Protein AF-A0A699UTF6-F1 (afdb_monomer_lite)

Foldseek 3Di:
DAWFAAPVRDIDDDDLVCLVVDDVVNLVVVVVCLVVVVSVVDDPVSSVVVVVSSVVSVVVVVVVVVVVVD

Structure (mmCIF, N/CA/C/O backbone):
data_AF-A0A699UTF6-F1
#
_entry.id   AF-A0A699UTF6-F1
#
loop_
_atom_site.group_PDB
_atom_site.id
_atom_site.type_symbol
_atom_site.label_atom_id
_atom_site.label_alt_id
_atom_site.label_comp_id
_atom_site.label_asym_id
_atom_site.label_entity_id
_atom_site.label_seq_id
_atom_site.pdbx_PDB_ins_code
_atom_site.Cartn_x
_atom_site.Cartn_y
_atom_site.Cartn_z
_atom_site.occupancy
_atom_site.B_iso_or_equiv
_atom_site.auth_seq_id
_atom_site.auth_comp_id
_atom_site.auth_asym_id
_atom_site.auth_atom_id
_atom_sit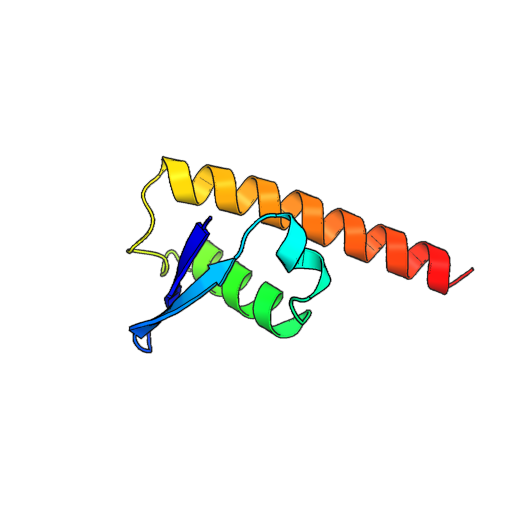e.pdbx_PDB_model_num
ATOM 1 N N . TRP A 1 1 ? 2.761 8.257 6.266 1.00 74.62 1 TRP A N 1
ATOM 2 C CA . TRP A 1 1 ? 2.993 6.834 6.574 1.00 74.62 1 TRP A CA 1
ATOM 3 C C . TRP A 1 1 ? 1.658 6.115 6.496 1.00 74.62 1 TRP A C 1
ATOM 5 O O . TRP A 1 1 ? 0.700 6.636 7.049 1.00 74.62 1 TRP A O 1
ATOM 15 N N . ILE A 1 2 ? 1.582 4.988 5.790 1.00 74.38 2 ILE A N 1
ATOM 16 C CA . ILE A 1 2 ? 0.405 4.112 5.688 1.00 74.38 2 ILE A CA 1
ATOM 17 C C . ILE A 1 2 ? 0.730 2.835 6.465 1.00 74.38 2 ILE A C 1
ATOM 19 O O . ILE A 1 2 ? 1.833 2.311 6.314 1.00 74.38 2 ILE A O 1
ATOM 23 N N . SER A 1 3 ? -0.192 2.370 7.314 1.00 79.50 3 SER A N 1
ATOM 24 C CA . SER A 1 3 ? -0.036 1.133 8.093 1.00 79.50 3 SER A CA 1
ATOM 25 C C . SER A 1 3 ? -1.098 0.115 7.687 1.00 79.50 3 SER A C 1
ATOM 27 O O . SER A 1 3 ? -2.277 0.317 7.955 1.00 79.50 3 SER A O 1
ATOM 29 N N . VAL A 1 4 ? -0.696 -0.985 7.063 1.00 76.94 4 VAL A N 1
ATOM 30 C CA . VAL A 1 4 ? -1.594 -2.050 6.597 1.00 76.94 4 VAL A CA 1
ATOM 31 C C . VAL A 1 4 ? -1.474 -3.239 7.543 1.00 76.94 4 VAL A C 1
ATOM 33 O O . VAL A 1 4 ? -0.363 -3.724 7.743 1.00 76.94 4 VAL A O 1
ATOM 36 N N . ARG A 1 5 ? -2.583 -3.708 8.129 1.00 79.00 5 ARG A N 1
ATOM 37 C CA . ARG A 1 5 ? -2.608 -4.932 8.941 1.00 79.00 5 ARG A CA 1
ATOM 38 C C . ARG A 1 5 ? -3.182 -6.069 8.102 1.00 79.00 5 ARG A C 1
ATOM 40 O O . ARG A 1 5 ? -4.248 -5.915 7.514 1.00 79.00 5 ARG A O 1
ATOM 47 N N . ARG A 1 6 ? -2.445 -7.172 8.016 1.00 75.50 6 ARG A N 1
ATOM 48 C CA . ARG A 1 6 ? -2.884 -8.408 7.359 1.00 75.50 6 ARG A CA 1
ATOM 49 C C . ARG A 1 6 ? -3.698 -9.274 8.323 1.00 75.50 6 ARG A C 1
ATOM 51 O O . ARG A 1 6 ? -3.678 -9.051 9.529 1.00 75.50 6 ARG A O 1
ATOM 58 N N . ASP A 1 7 ? -4.332 -10.305 7.773 1.00 72.12 7 ASP A N 1
ATOM 59 C CA . ASP A 1 7 ? -5.037 -11.346 8.533 1.00 72.12 7 ASP A CA 1
ATOM 60 C C . ASP A 1 7 ? -4.118 -12.118 9.504 1.00 72.12 7 ASP A C 1
ATOM 62 O O . ASP A 1 7 ? -4.609 -12.704 10.460 1.00 72.12 7 ASP A O 1
ATOM 66 N N . ASP A 1 8 ? -2.795 -12.121 9.283 1.00 79.75 8 ASP A N 1
ATOM 67 C CA . ASP A 1 8 ? -1.801 -12.735 10.180 1.00 79.75 8 ASP A CA 1
ATOM 68 C C . ASP A 1 8 ? -1.288 -11.772 11.273 1.00 79.75 8 ASP A C 1
ATOM 70 O O . ASP A 1 8 ? -0.214 -11.983 11.836 1.00 79.75 8 ASP A O 1
ATOM 74 N N . ASP A 1 9 ? -2.020 -10.682 11.528 1.00 78.31 9 ASP A N 1
ATOM 75 C CA . ASP A 1 9 ? -1.701 -9.587 12.457 1.00 78.31 9 ASP A CA 1
ATOM 76 C C . ASP A 1 9 ? -0.401 -8.815 12.174 1.00 78.31 9 ASP A C 1
ATOM 78 O O . ASP A 1 9 ? -0.061 -7.864 12.892 1.00 78.31 9 ASP A O 1
ATOM 82 N N . LYS A 1 10 ? 0.311 -9.117 11.081 1.00 80.00 10 LYS A N 1
ATOM 83 C CA . LYS A 1 10 ? 1.489 -8.336 10.696 1.00 80.00 10 LYS A CA 1
ATOM 84 C C . LYS A 1 10 ? 1.091 -6.955 10.196 1.00 80.00 10 LYS A C 1
ATOM 86 O O . LYS A 1 10 ? 0.184 -6.797 9.376 1.00 80.00 10 LYS A O 1
ATOM 91 N N . ILE A 1 11 ? 1.827 -5.945 10.664 1.00 79.56 11 ILE A N 1
ATOM 92 C CA . ILE A 1 11 ? 1.641 -4.543 10.281 1.00 79.56 11 ILE A CA 1
ATOM 93 C C . ILE A 1 11 ? 2.776 -4.110 9.357 1.00 79.56 11 ILE A C 1
ATOM 95 O O . ILE A 1 11 ? 3.931 -4.022 9.769 1.00 79.56 11 ILE A O 1
ATOM 99 N N . TYR A 1 12 ? 2.427 -3.759 8.126 1.00 75.56 12 TYR A N 1
ATOM 100 C CA . TYR A 1 12 ? 3.335 -3.163 7.155 1.00 75.56 12 TYR A CA 1
ATOM 101 C C . TYR A 1 12 ? 3.228 -1.647 7.221 1.00 75.56 12 TYR A C 1
ATOM 103 O O . TYR A 1 12 ? 2.131 -1.102 7.115 1.00 75.56 12 TYR A O 1
ATOM 111 N N . LYS A 1 13 ? 4.363 -0.962 7.377 1.00 78.38 13 LYS A N 1
ATOM 112 C CA . LYS A 1 13 ? 4.43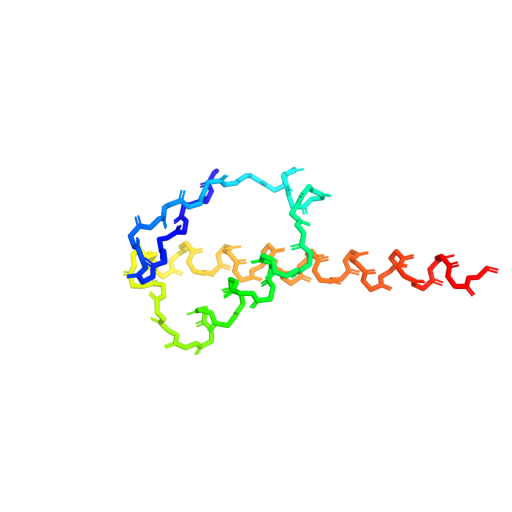8 0.501 7.361 1.00 78.38 13 LYS A CA 1
ATOM 113 C C . LYS A 1 13 ? 5.263 0.960 6.174 1.00 78.38 13 LYS A C 1
ATOM 115 O O . LYS A 1 13 ? 6.407 0.543 6.036 1.00 78.38 13 LYS A O 1
ATOM 120 N N . PHE A 1 14 ? 4.705 1.845 5.363 1.00 76.00 14 PHE A N 1
ATOM 121 C CA . PHE A 1 14 ? 5.428 2.442 4.244 1.00 76.00 14 PHE A CA 1
ATOM 122 C C . PHE A 1 14 ? 5.014 3.897 4.027 1.00 76.00 14 PHE A C 1
ATOM 124 O O . PHE A 1 14 ? 3.923 4.345 4.399 1.00 76.00 14 PHE A O 1
ATOM 131 N N . LYS A 1 15 ? 5.922 4.670 3.446 1.00 79.12 15 LYS A N 1
ATOM 132 C CA . LYS A 1 15 ? 5.653 5.982 2.843 1.00 79.12 15 LYS A CA 1
ATOM 133 C C . LYS A 1 15 ? 5.728 5.862 1.325 1.00 79.12 15 LYS A C 1
ATOM 135 O O . LYS A 1 15 ? 6.210 4.869 0.796 1.00 79.12 15 LYS A O 1
ATOM 140 N N . GLU A 1 16 ? 5.291 6.899 0.620 1.00 71.00 16 GLU A N 1
ATOM 141 C CA . GLU A 1 16 ? 5.286 6.904 -0.845 1.00 71.00 16 GLU A CA 1
ATOM 142 C C . GLU A 1 16 ? 6.667 6.580 -1.457 1.00 71.00 16 GLU A C 1
ATOM 144 O O . GLU A 1 16 ? 6.785 5.817 -2.411 1.00 71.00 16 GLU A O 1
ATOM 149 N N . GLY A 1 17 ? 7.746 7.070 -0.841 1.00 75.00 17 GLY A N 1
ATOM 150 C CA . GLY A 1 17 ? 9.112 6.761 -1.277 1.00 75.00 17 GLY A CA 1
ATOM 151 C C . GLY A 1 17 ? 9.536 5.296 -1.102 1.00 75.00 17 GLY A C 1
ATOM 152 O O . GLY A 1 17 ? 10.489 4.867 -1.750 1.00 75.00 17 GLY A O 1
ATOM 153 N N . ASP A 1 18 ? 8.841 4.521 -0.266 1.00 78.88 18 ASP A N 1
ATOM 154 C CA . ASP A 1 18 ? 9.165 3.112 -0.029 1.00 78.88 18 ASP A CA 1
ATOM 155 C C . ASP A 1 18 ? 8.548 2.196 -1.087 1.00 78.88 18 ASP A C 1
ATOM 157 O O . ASP A 1 18 ? 8.995 1.061 -1.223 1.00 78.88 18 ASP A O 1
ATOM 161 N N . PHE A 1 19 ? 7.577 2.672 -1.879 1.00 75.00 19 PHE A N 1
ATOM 162 C CA . PHE A 1 19 ? 6.946 1.843 -2.907 1.00 75.00 19 PHE A CA 1
ATOM 163 C C . PHE A 1 19 ? 7.971 1.282 -3.900 1.00 75.00 19 PHE A C 1
ATOM 165 O O . PHE A 1 19 ? 7.887 0.117 -4.266 1.00 75.00 19 PHE A O 1
ATOM 172 N N . LYS A 1 20 ? 9.008 2.054 -4.254 1.00 73.75 20 LYS A N 1
ATOM 173 C CA . LYS A 1 20 ? 10.110 1.592 -5.122 1.00 73.75 20 LYS A CA 1
ATOM 174 C C . LYS A 1 20 ? 10.913 0.418 -4.545 1.00 73.75 20 LYS A C 1
ATOM 176 O O . LYS A 1 20 ? 11.650 -0.224 -5.281 1.00 73.75 20 LYS A O 1
ATOM 181 N N . ARG A 1 21 ? 10.821 0.177 -3.235 1.00 80.38 21 ARG A N 1
ATOM 182 C CA . ARG A 1 21 ? 11.502 -0.914 -2.522 1.00 80.38 21 ARG A CA 1
ATOM 183 C C . ARG A 1 21 ? 10.581 -2.102 -2.249 1.00 80.38 21 ARG A C 1
ATOM 185 O O . ARG A 1 21 ? 11.069 -3.139 -1.810 1.00 80.38 21 ARG A O 1
ATOM 192 N N . LEU A 1 22 ? 9.272 -1.955 -2.467 1.00 76.44 22 LEU A N 1
ATOM 193 C CA . LEU A 1 22 ? 8.329 -3.056 -2.318 1.00 76.44 22 LEU A CA 1
ATOM 194 C C . LEU A 1 22 ? 8.506 -4.032 -3.480 1.00 76.44 22 LEU A C 1
ATOM 196 O O . LEU A 1 22 ? 8.606 -3.631 -4.641 1.00 76.44 22 LEU A O 1
ATOM 200 N N . ARG A 1 23 ? 8.525 -5.329 -3.168 1.00 81.25 23 ARG A N 1
ATOM 201 C CA . ARG A 1 23 ? 8.536 -6.367 -4.200 1.00 81.25 23 ARG A CA 1
ATOM 202 C C . ARG A 1 23 ? 7.146 -6.454 -4.808 1.00 81.25 23 ARG A C 1
ATOM 204 O O . ARG A 1 23 ? 6.155 -6.316 -4.097 1.00 81.25 23 ARG A O 1
ATOM 211 N N . LEU A 1 24 ? 7.068 -6.758 -6.102 1.00 80.00 24 LEU A N 1
ATOM 212 C CA . LEU A 1 24 ? 5.791 -6.857 -6.815 1.00 80.00 24 LEU A CA 1
ATOM 213 C C . LEU A 1 24 ? 4.788 -7.792 -6.115 1.00 80.00 24 LEU A C 1
ATOM 215 O O . LEU A 1 24 ? 3.622 -7.439 -6.006 1.00 80.00 24 LEU A O 1
ATOM 219 N N . GLN A 1 25 ? 5.261 -8.911 -5.556 1.00 81.94 25 GLN A N 1
ATOM 220 C CA . GLN A 1 25 ? 4.435 -9.846 -4.781 1.00 81.94 25 GLN A CA 1
ATOM 221 C C . GLN A 1 25 ? 3.803 -9.196 -3.543 1.00 81.94 25 GLN A C 1
ATOM 223 O O . GLN A 1 25 ? 2.636 -9.425 -3.255 1.00 81.94 25 GLN A O 1
ATOM 228 N N . ASP A 1 26 ? 4.547 -8.346 -2.827 1.00 79.06 26 ASP A N 1
ATOM 229 C CA . ASP A 1 26 ? 4.023 -7.659 -1.643 1.00 79.06 26 ASP A CA 1
ATOM 230 C C . ASP A 1 26 ? 2.918 -6.657 -2.048 1.00 79.06 26 ASP A C 1
ATOM 232 O O . ASP A 1 26 ? 1.950 -6.456 -1.316 1.00 79.06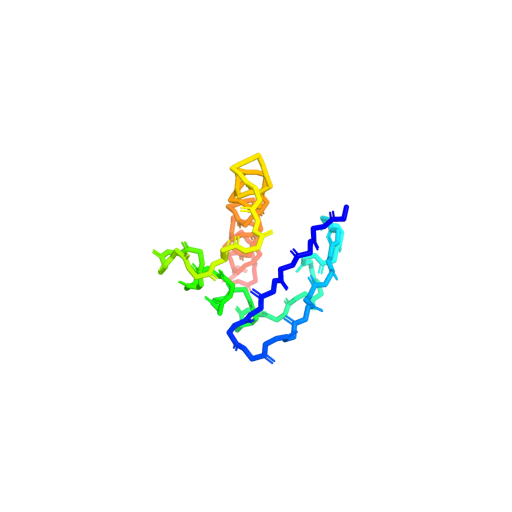 26 ASP A O 1
ATOM 236 N N . ILE A 1 27 ? 3.031 -6.055 -3.238 1.00 77.12 27 ILE A N 1
ATOM 237 C CA . ILE A 1 27 ? 2.005 -5.175 -3.819 1.00 77.12 27 ILE A CA 1
ATOM 238 C C . ILE A 1 27 ? 0.780 -5.963 -4.291 1.00 77.12 27 ILE A C 1
ATOM 240 O O . ILE A 1 27 ? -0.338 -5.521 -4.035 1.00 77.12 27 ILE A O 1
ATOM 244 N N . GLU A 1 28 ? 0.968 -7.112 -4.944 1.00 82.00 28 GLU A N 1
ATOM 245 C CA . GLU A 1 28 ? -0.123 -8.015 -5.339 1.00 82.00 28 GLU A CA 1
ATOM 246 C C . GLU A 1 28 ? -0.916 -8.492 -4.116 1.00 82.00 28 GLU A C 1
ATOM 248 O O . GLU A 1 28 ? -2.142 -8.371 -4.102 1.00 82.00 28 GLU A O 1
ATOM 253 N N . ASP A 1 29 ? -0.226 -8.918 -3.055 1.00 82.56 29 ASP A N 1
ATOM 254 C CA . ASP A 1 29 ? -0.834 -9.310 -1.780 1.00 82.56 29 ASP A CA 1
ATOM 255 C C . ASP A 1 29 ? -1.647 -8.165 -1.164 1.00 82.56 29 ASP A C 1
ATOM 257 O O . ASP A 1 29 ? -2.790 -8.351 -0.742 1.00 82.56 29 ASP A O 1
ATOM 261 N N . MET A 1 30 ? -1.089 -6.953 -1.119 1.00 79.81 30 MET A N 1
ATOM 262 C CA . MET A 1 30 ? -1.809 -5.801 -0.575 1.00 79.81 30 MET A CA 1
ATOM 263 C C . MET A 1 30 ? -3.026 -5.405 -1.422 1.00 79.81 30 MET A C 1
ATOM 265 O O . MET A 1 30 ? -4.055 -5.005 -0.868 1.00 79.81 30 MET A O 1
ATOM 269 N N . LEU A 1 31 ? -2.928 -5.508 -2.750 1.00 80.44 31 LEU A N 1
ATOM 270 C CA . LEU A 1 31 ? -4.032 -5.223 -3.664 1.00 80.44 31 LEU A CA 1
ATOM 271 C C . LEU A 1 31 ? -5.155 -6.253 -3.491 1.00 80.44 31 LEU A C 1
ATOM 273 O O . LEU A 1 31 ? -6.329 -5.884 -3.440 1.00 80.44 31 LEU A O 1
ATOM 277 N N . LEU A 1 32 ? -4.794 -7.526 -3.317 1.00 84.69 32 LEU A N 1
ATOM 278 C CA . LEU A 1 32 ? -5.731 -8.608 -3.040 1.00 84.69 32 LEU A CA 1
ATOM 279 C C . LEU A 1 32 ? -6.489 -8.366 -1.729 1.00 84.69 32 LEU A C 1
ATOM 281 O O . LEU A 1 32 ? -7.717 -8.442 -1.707 1.00 84.69 32 LEU A O 1
ATOM 285 N N . LEU A 1 33 ? -5.784 -7.992 -0.657 1.00 83.00 33 LEU A N 1
ATOM 286 C CA . LEU A 1 33 ? -6.404 -7.671 0.6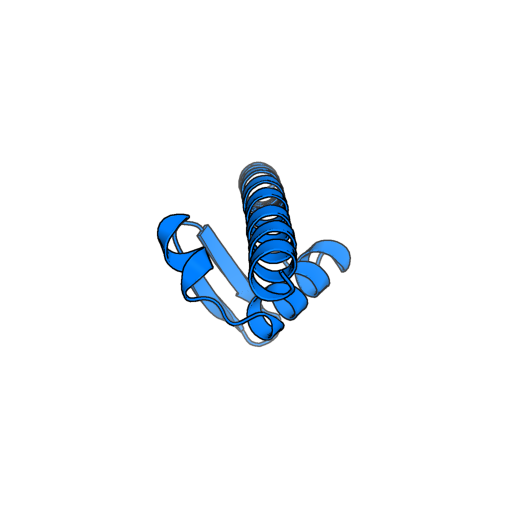33 1.00 83.00 33 LEU A CA 1
ATOM 287 C C . LEU A 1 33 ? -7.362 -6.476 0.545 1.00 83.00 33 LEU A C 1
ATOM 289 O O . LEU A 1 33 ? -8.406 -6.469 1.204 1.00 83.00 33 LEU A O 1
ATOM 293 N N . LEU A 1 34 ? -7.030 -5.473 -0.274 1.00 80.00 34 LEU A N 1
ATOM 294 C CA . LEU A 1 34 ? -7.897 -4.323 -0.518 1.00 80.00 34 LEU A CA 1
ATOM 295 C C . LEU A 1 34 ? -9.181 -4.733 -1.256 1.00 80.00 34 LEU A C 1
ATOM 297 O O . LEU A 1 34 ? -10.267 -4.353 -0.821 1.00 80.00 34 LEU A O 1
ATOM 301 N N . VAL A 1 35 ? -9.069 -5.524 -2.331 1.00 81.69 35 VAL A N 1
ATOM 302 C CA . VAL A 1 35 ? -10.217 -6.013 -3.123 1.00 81.69 35 VAL A CA 1
ATOM 303 C C . VAL A 1 35 ? -11.114 -6.939 -2.301 1.00 81.69 35 VAL A C 1
ATOM 305 O O . VAL A 1 35 ? -12.334 -6.858 -2.395 1.00 81.69 35 VAL A O 1
ATOM 308 N N . GLN A 1 36 ? -10.524 -7.773 -1.446 1.00 84.06 36 GLN A N 1
ATOM 309 C CA . GLN A 1 36 ? -11.260 -8.659 -0.541 1.00 84.06 36 GLN A CA 1
ATOM 310 C C . GLN A 1 36 ? -11.892 -7.920 0.651 1.00 84.06 36 GLN A C 1
ATOM 312 O O . GLN A 1 36 ? -12.618 -8.528 1.432 1.00 84.06 36 GLN A O 1
ATOM 317 N N . GLY A 1 37 ? -11.609 -6.624 0.832 1.00 81.31 37 GLY A N 1
ATOM 318 C CA . GLY A 1 37 ? -12.123 -5.834 1.953 1.00 81.31 37 GLY A CA 1
ATOM 319 C C . GLY A 1 37 ? -11.507 -6.186 3.313 1.00 81.31 37 GLY A C 1
ATOM 320 O O . GLY A 1 37 ? -11.986 -5.701 4.339 1.00 81.31 37 GLY A O 1
ATOM 321 N N . LYS A 1 38 ? -10.428 -6.977 3.327 1.00 81.12 38 LYS A N 1
ATOM 322 C CA . LYS A 1 38 ? -9.767 -7.510 4.529 1.00 81.12 38 LYS A CA 1
ATOM 323 C C . LYS A 1 38 ? -8.884 -6.507 5.263 1.00 81.12 38 LYS A C 1
ATOM 325 O O . LYS A 1 38 ? -8.480 -6.745 6.393 1.00 81.12 38 LYS A O 1
ATOM 330 N N . LEU A 1 39 ? -8.656 -5.332 4.677 1.00 78.62 39 LEU A N 1
ATOM 331 C CA . LEU A 1 39 ? -7.998 -4.203 5.343 1.00 78.62 39 LEU A CA 1
ATOM 332 C C . LEU A 1 39 ? -8.955 -3.489 6.312 1.00 78.62 39 LEU A C 1
ATOM 334 O O . LEU A 1 39 ? -9.218 -2.288 6.187 1.00 78.62 39 LEU A O 1
ATOM 338 N N . SER A 1 40 ? -9.559 -4.241 7.234 1.00 74.62 40 SER A N 1
ATOM 339 C CA . SER A 1 40 ? -10.541 -3.766 8.225 1.00 74.62 40 SER A CA 1
ATOM 340 C C . SER A 1 40 ? -9.954 -2.734 9.191 1.00 74.62 40 SER A C 1
ATOM 342 O O . SER A 1 40 ? -10.685 -1.924 9.752 1.00 74.62 40 SER A O 1
ATOM 344 N N . ASN A 1 41 ? -8.628 -2.711 9.323 1.00 78.19 41 ASN A N 1
ATOM 345 C CA . ASN A 1 41 ? -7.885 -1.774 10.155 1.00 78.19 41 ASN A CA 1
ATOM 346 C C . ASN A 1 41 ? -7.746 -0.365 9.547 1.00 78.19 41 ASN A C 1
ATOM 348 O O . ASN A 1 41 ? -7.318 0.542 10.255 1.00 78.19 41 ASN A O 1
ATOM 352 N N . LEU A 1 42 ? -8.027 -0.189 8.249 1.00 81.06 42 LEU A N 1
ATOM 353 C CA . LEU A 1 42 ? -7.905 1.099 7.561 1.00 81.06 42 LEU A CA 1
ATOM 354 C C . LEU A 1 42 ? -9.237 1.850 7.556 1.00 81.06 42 LEU A C 1
ATOM 356 O O . LEU A 1 42 ? -10.257 1.319 7.110 1.00 81.06 42 LEU A O 1
ATOM 360 N N . THR A 1 43 ? -9.205 3.124 7.945 1.00 85.44 43 THR A N 1
ATOM 361 C CA . THR A 1 43 ? -10.341 4.040 7.775 1.00 85.44 43 THR A CA 1
ATOM 362 C C . THR A 1 43 ? -10.643 4.276 6.291 1.00 85.44 43 THR A C 1
ATOM 364 O O . THR A 1 43 ? -9.786 4.101 5.423 1.00 85.44 43 THR A O 1
ATOM 367 N N . VAL A 1 44 ? -11.856 4.740 5.968 1.00 82.88 44 VAL A N 1
ATOM 368 C CA . VAL A 1 44 ? -12.255 5.064 4.580 1.00 82.88 44 VAL A CA 1
ATOM 369 C C . VAL A 1 44 ? -11.268 6.036 3.918 1.00 82.88 44 VAL A C 1
ATOM 371 O O . VAL A 1 44 ? -10.892 5.851 2.760 1.00 82.88 44 VAL A O 1
ATOM 374 N N . LYS A 1 45 ? -10.785 7.032 4.670 1.00 83.75 45 LYS A N 1
ATOM 375 C CA . LYS A 1 45 ? -9.805 8.012 4.188 1.00 83.75 45 LYS A CA 1
ATOM 376 C C . LYS A 1 45 ? -8.454 7.365 3.878 1.00 83.75 45 LYS A C 1
ATOM 378 O O . LYS A 1 45 ? -7.853 7.664 2.850 1.00 83.75 45 LYS A O 1
ATOM 383 N N . GLU A 1 46 ? -7.986 6.459 4.732 1.00 81.75 46 GLU A N 1
ATOM 384 C CA . GLU A 1 46 ? -6.730 5.737 4.510 1.00 81.75 46 GLU A CA 1
ATOM 385 C C . GLU A 1 46 ? -6.834 4.750 3.349 1.00 81.75 46 GLU A C 1
ATOM 387 O O . GLU A 1 46 ? -5.907 4.677 2.547 1.00 81.75 46 GLU A O 1
ATOM 392 N N . ARG A 1 47 ? -7.968 4.052 3.199 1.00 82.31 47 ARG A N 1
ATOM 393 C CA . ARG A 1 47 ? -8.240 3.189 2.038 1.00 82.31 47 ARG A CA 1
ATOM 394 C C . ARG A 1 47 ? -8.199 3.978 0.732 1.00 82.31 47 ARG A C 1
ATOM 396 O O . ARG A 1 47 ? -7.622 3.500 -0.240 1.00 82.31 47 ARG A O 1
ATOM 403 N N . PHE A 1 48 ? -8.765 5.186 0.714 1.00 82.94 48 PHE A N 1
ATOM 404 C CA . PHE A 1 48 ? -8.729 6.055 -0.462 1.00 82.94 48 PHE A CA 1
ATOM 405 C C . PHE A 1 48 ? -7.298 6.485 -0.808 1.00 82.94 48 PHE A C 1
ATOM 407 O O . PHE A 1 48 ? -6.850 6.269 -1.933 1.00 82.94 48 PHE A O 1
ATOM 414 N N . SER A 1 49 ? -6.551 7.017 0.166 1.00 81.9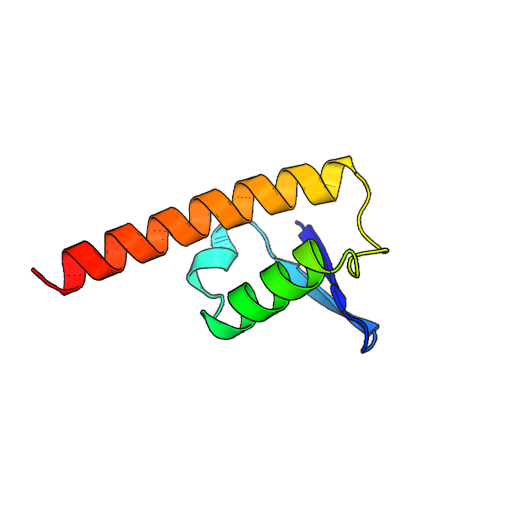4 49 SER A N 1
ATOM 415 C CA . SER A 1 49 ? -5.144 7.389 -0.034 1.00 81.94 49 SER A CA 1
ATOM 416 C C . SER A 1 49 ? -4.300 6.197 -0.489 1.00 81.94 49 SER A C 1
ATOM 418 O O . SER A 1 49 ? -3.493 6.323 -1.405 1.00 81.94 49 SER A O 1
ATOM 420 N N . PHE A 1 50 ? -4.525 5.024 0.104 1.00 79.62 50 PHE A N 1
ATOM 421 C CA . PHE A 1 50 ? -3.824 3.800 -0.256 1.00 79.62 50 PHE A CA 1
ATOM 422 C C . PHE A 1 50 ? -4.128 3.351 -1.692 1.00 79.62 50 PHE A C 1
ATOM 424 O O . PHE A 1 50 ? -3.206 3.013 -2.432 1.00 79.62 50 PHE A O 1
ATOM 431 N N . ASN A 1 51 ? -5.393 3.421 -2.117 1.00 81.50 51 ASN A N 1
ATOM 432 C CA . ASN A 1 51 ? -5.808 3.111 -3.485 1.00 81.50 51 ASN A CA 1
ATOM 433 C C . ASN A 1 51 ? -5.133 4.043 -4.509 1.00 81.50 51 ASN A C 1
ATOM 435 O O . ASN A 1 51 ? -4.582 3.575 -5.508 1.00 81.50 51 ASN A O 1
ATOM 439 N N . VAL A 1 52 ? -5.094 5.350 -4.222 1.00 83.25 52 VAL A N 1
ATOM 440 C CA . VAL A 1 52 ? -4.397 6.337 -5.063 1.00 83.25 52 VAL A CA 1
ATOM 441 C C . VAL A 1 52 ? -2.910 6.001 -5.179 1.00 83.25 52 VAL A C 1
ATOM 443 O O . VAL A 1 52 ? -2.384 5.944 -6.293 1.00 83.25 52 VAL A O 1
ATOM 446 N N . SER A 1 53 ? -2.236 5.726 -4.059 1.00 80.19 53 SER A N 1
ATOM 447 C CA . SER A 1 53 ? -0.811 5.382 -4.062 1.00 80.19 53 SER A CA 1
ATOM 448 C C . SER A 1 53 ? -0.511 4.088 -4.827 1.00 80.19 53 SER A C 1
ATOM 450 O O . SER A 1 53 ? 0.418 4.063 -5.633 1.00 80.19 53 SER A O 1
ATOM 452 N N . LEU A 1 54 ? -1.322 3.039 -4.646 1.00 80.81 54 LEU A N 1
ATOM 453 C CA . LEU A 1 54 ? -1.199 1.784 -5.395 1.00 80.81 54 LEU A CA 1
ATOM 454 C C . LEU A 1 54 ? -1.336 2.013 -6.902 1.00 80.81 54 LEU A C 1
ATOM 456 O O . LEU A 1 54 ? -0.500 1.555 -7.676 1.00 80.81 54 LEU A O 1
ATOM 460 N N . ARG A 1 55 ? -2.346 2.780 -7.327 1.00 83.12 55 ARG A N 1
ATOM 461 C CA . ARG A 1 55 ? -2.578 3.077 -8.746 1.00 83.12 55 ARG A CA 1
ATOM 462 C C . ARG A 1 55 ? -1.407 3.829 -9.380 1.00 83.12 55 ARG A C 1
ATOM 464 O O . ARG A 1 55 ? -1.036 3.540 -10.519 1.00 83.12 55 ARG A O 1
ATOM 471 N N . MET A 1 56 ? -0.832 4.790 -8.657 1.00 82.31 56 MET A N 1
ATOM 472 C CA . MET A 1 56 ? 0.359 5.520 -9.102 1.00 82.31 56 MET A CA 1
ATOM 473 C C . MET A 1 56 ? 1.565 4.590 -9.229 1.00 82.31 56 MET A C 1
ATOM 475 O O . MET A 1 56 ? 2.286 4.636 -10.226 1.00 82.31 56 MET A O 1
ATOM 479 N N . PHE A 1 57 ? 1.746 3.694 -8.263 1.00 80.94 57 PHE A N 1
ATOM 480 C CA . PHE A 1 57 ? 2.852 2.757 -8.275 1.00 80.94 57 PHE A CA 1
ATOM 481 C C . PHE A 1 57 ? 2.751 1.712 -9.397 1.00 80.94 57 PHE A C 1
ATOM 483 O O . PHE A 1 57 ? 3.715 1.518 -10.137 1.00 80.94 57 PHE A O 1
ATOM 490 N N . THR A 1 58 ? 1.581 1.099 -9.606 1.00 80.12 58 THR A N 1
ATOM 491 C CA . THR A 1 58 ? 1.364 0.162 -10.721 1.00 80.12 58 THR A CA 1
ATOM 492 C C . THR A 1 58 ? 1.654 0.831 -12.065 1.00 80.12 58 THR A C 1
ATOM 494 O O . THR A 1 58 ? 2.303 0.236 -12.922 1.00 80.12 58 THR A O 1
ATOM 497 N N . ARG A 1 59 ? 1.246 2.097 -12.242 1.00 85.12 59 ARG A N 1
ATOM 498 C CA . ARG A 1 59 ? 1.597 2.882 -13.436 1.00 85.12 59 ARG A CA 1
ATOM 499 C C . ARG A 1 59 ? 3.105 3.067 -13.590 1.00 85.12 59 ARG A C 1
ATOM 501 O O . ARG A 1 59 ? 3.605 2.893 -14.697 1.00 85.12 59 ARG A O 1
ATOM 508 N N . SER A 1 60 ? 3.818 3.378 -12.507 1.00 82.06 60 SER A N 1
ATOM 509 C CA . SER A 1 60 ? 5.281 3.493 -12.526 1.00 82.06 60 SER A CA 1
ATOM 510 C C . SER A 1 60 ? 5.946 2.191 -12.978 1.00 82.06 60 SER A C 1
ATOM 512 O O . SER A 1 60 ? 6.828 2.244 -13.829 1.00 82.06 60 SER A O 1
ATOM 514 N N . ILE A 1 61 ? 5.501 1.032 -12.478 1.00 82.38 61 ILE A N 1
ATOM 515 C CA . ILE A 1 61 ? 6.044 -0.271 -12.897 1.00 82.38 61 ILE A CA 1
ATOM 516 C C . ILE A 1 61 ? 5.768 -0.541 -14.376 1.00 82.38 61 ILE A C 1
ATOM 518 O O . ILE A 1 61 ? 6.666 -0.965 -15.097 1.00 82.38 61 ILE A O 1
ATOM 522 N N . VAL A 1 62 ? 4.539 -0.305 -14.844 1.00 83.62 62 VAL A N 1
ATOM 523 C CA . VAL A 1 62 ? 4.182 -0.543 -16.253 1.00 83.62 62 VAL A CA 1
ATOM 524 C C . VAL A 1 62 ? 5.033 0.318 -17.187 1.00 83.62 62 VAL A C 1
ATOM 526 O O . VAL A 1 62 ? 5.453 -0.158 -18.236 1.00 83.62 62 VAL A O 1
ATOM 529 N N . ILE A 1 63 ? 5.308 1.569 -16.808 1.00 84.56 63 ILE A N 1
ATOM 530 C CA . ILE A 1 63 ? 6.196 2.453 -17.572 1.00 84.56 63 ILE A CA 1
ATOM 531 C C . ILE A 1 63 ? 7.636 1.938 -17.532 1.00 84.56 63 ILE A C 1
ATOM 533 O O . ILE A 1 63 ? 8.255 1.851 -18.585 1.00 84.56 63 ILE A O 1
ATOM 537 N N . GLN A 1 64 ? 8.156 1.569 -16.357 1.00 81.06 64 GLN A N 1
ATOM 538 C CA . GLN A 1 64 ? 9.518 1.039 -16.229 1.00 81.06 64 GLN A CA 1
ATOM 539 C C . GLN A 1 64 ? 9.726 -0.211 -17.086 1.00 81.06 64 GLN A C 1
ATOM 541 O O . GLN A 1 64 ? 10.680 -0.249 -17.848 1.00 81.06 64 GLN A O 1
ATOM 546 N N . ARG A 1 65 ? 8.789 -1.167 -17.054 1.00 82.75 65 ARG A N 1
ATOM 547 C CA . ARG A 1 65 ? 8.856 -2.371 -17.897 1.00 82.75 65 ARG A CA 1
ATOM 548 C C . ARG A 1 65 ? 8.861 -2.046 -19.389 1.00 82.75 65 ARG A C 1
ATOM 550 O O . ARG A 1 65 ? 9.667 -2.586 -20.124 1.00 82.75 65 ARG A O 1
ATOM 557 N N . ARG A 1 66 ? 8.012 -1.110 -19.832 1.00 84.50 66 ARG A N 1
ATOM 558 C CA . ARG A 1 66 ? 7.993 -0.671 -21.240 1.00 84.50 66 ARG A CA 1
ATOM 559 C C . ARG A 1 66 ? 9.289 0.004 -21.688 1.00 84.50 66 ARG A C 1
ATOM 561 O O . ARG A 1 66 ? 9.562 0.001 -22.878 1.00 84.50 66 ARG A O 1
ATOM 568 N N . VAL A 1 67 ? 10.017 0.641 -20.771 1.00 84.75 67 VAL A N 1
ATOM 569 C CA . VAL A 1 67 ? 11.325 1.248 -21.060 1.00 84.75 67 VAL A CA 1
ATOM 570 C C . VAL A 1 67 ? 12.433 0.196 -21.039 1.00 84.75 67 VAL A C 1
ATOM 572 O O . VAL A 1 67 ? 13.336 0.288 -21.853 1.00 84.75 67 VAL A O 1
ATOM 575 N N . GLU A 1 68 ? 12.378 -0.786 -20.136 1.00 79.69 68 GLU A N 1
ATOM 576 C CA . GLU A 1 68 ? 13.338 -1.902 -20.092 1.00 79.69 68 GLU A CA 1
ATOM 577 C C . GLU A 1 68 ? 13.233 -2.829 -21.314 1.00 79.69 68 GLU A C 1
ATOM 579 O O . GLU A 1 68 ? 14.235 -3.408 -21.720 1.00 79.69 68 GLU A O 1
ATOM 584 N N . ASP A 1 69 ? 12.043 -2.951 -21.907 1.00 75.75 69 ASP A N 1
ATOM 585 C CA . ASP A 1 69 ? 11.792 -3.753 -23.114 1.00 75.75 69 ASP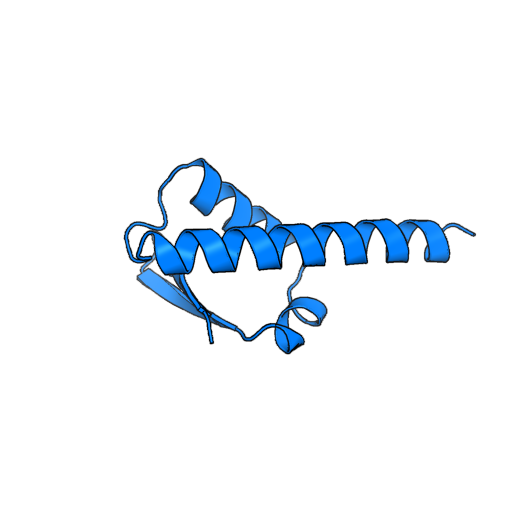 A CA 1
ATOM 586 C C . ASP A 1 69 ? 12.262 -3.077 -24.430 1.00 75.75 69 ASP A C 1
ATOM 588 O O . ASP A 1 69 ? 12.061 -3.648 -25.506 1.00 75.75 69 ASP A O 1
ATOM 592 N N . LEU A 1 70 ? 12.838 -1.866 -24.374 1.00 74.25 70 LEU A N 1
ATOM 593 C CA . LEU A 1 70 ? 13.166 -1.002 -25.523 1.00 74.25 70 LEU A CA 1
ATOM 594 C C . LEU A 1 70 ? 14.683 -0.842 -25.700 1.00 74.25 70 LEU A C 1
ATOM 596 O O . LEU A 1 70 ? 15.141 -0.958 -26.860 1.00 74.25 70 LEU A O 1
#

Secondary structure (DSSP, 8-state):
-EEEE-TTS-EEEE-GGGGGGS-HHHHHHHHHHHHTT--TTS-HHHHHHHHHHHHHHHHHHHHHHHHHT-

pLDDT: mean 79.93, std 3.31, range [71.0, 85.44]

Sequence (70 aa):
WISVRRDDDKIYKFKEGDFKRLRLQDIEDMLLLLVQGKLSNLTVKERFSFNVSLRMFTRSIVIQRRVEDL

Radius of gyration: 12.71 Å; chains: 1; bounding box: 26×21×38 Å

Organism: Tanacetum cinerariifolium (NCBI:txid118510)